Protein AF-A0A374JQB9-F1 (afdb_monomer)

Secondary structure (DSSP, 8-state):
--HHHHHHHHHTTPPPPTT----SSGGGGSTTGGGTTT---TT-------EEEEETTTTEEEEE-------TT-HHHHHHHHHGGG----EEEEEE--TT-SSPEEEEEETTEEEEEE-

Sequence (119 aa):
MDVVGILHALIDDVELPSLVVLPKHEFFRCDRWKMVCCCGSYYFDGLTHSIMSFDMISKTWKVNIRANLKNYDSEIEKFLDWLAPYINTCGFIGYTRYEEFDDPTLVYIEDHKVVFKQI

Solvent-accessible surface area (backbone atoms only — not comparable to full-atom values): 7333 Å² total; per-residue (Å²): 114,56,74,68,60,51,49,48,32,26,42,70,69,45,86,75,62,92,84,62,65,74,74,98,50,73,30,78,70,34,96,59,48,68,36,64,29,56,23,64,49,93,88,44,98,66,75,55,55,40,53,74,49,78,36,82,85,82,72,42,76,46,79,46,75,31,46,39,67,89,64,82,75,47,42,65,59,34,43,45,56,71,45,25,84,75,53,84,68,74,39,82,77,52,68,49,67,57,90,91,46,94,67,49,36,37,33,28,27,55,96,64,34,73,44,81,41,78,122

Radius of gyration: 14.4 Å; Cα contacts (8 Å, |Δi|>4): 172; chains: 1; bounding box: 37×26×42 Å

Nearest PDB structures (foldseek):
  3oa4-assembly1_A-2  TM=5.107E-01  e=6.983E+00  Halalkalibacterium halodurans C-125
  3vwo-assembly1_A  TM=2.425E-01  e=3.763E+00  Sphingomonas sp. A1
  5ltv-assembly4_D  TM=2.335E-01  e=6.983E+00  Pseudomonas aeruginosa

Foldseek 3Di:
DDPVVLVCCLQVVNDDPPPDDDDPFVLVVDPCSSPQQPAADPLDPDDWDWDWDQDPPVRDIDIDGDHDDDCPPVNVQRVCQVCLQVDPDAFWDAWADDSVDPFTWTWGQDPSHIDTHTD

Structure (mmCIF, N/CA/C/O backbone):
data_AF-A0A374JQB9-F1
#
_entry.id   AF-A0A374JQB9-F1
#
loop_
_atom_site.group_PDB
_atom_site.id
_atom_site.type_symbol
_atom_site.label_atom_id
_atom_site.label_alt_id
_atom_site.label_comp_id
_atom_site.label_asym_id
_atom_site.label_entity_id
_atom_site.label_seq_id
_atom_site.pdbx_PDB_ins_code
_atom_site.Cartn_x
_atom_site.Cartn_y
_atom_site.Cartn_z
_atom_site.occupancy
_atom_site.B_iso_or_equiv
_atom_site.auth_seq_id
_atom_site.auth_comp_id
_atom_site.auth_asym_id
_atom_site.auth_atom_id
_atom_site.pdbx_PDB_model_num
ATOM 1 N N . MET A 1 1 ? -2.764 3.580 18.415 1.00 79.69 1 MET A N 1
ATOM 2 C CA . MET A 1 1 ? -2.970 4.462 17.247 1.00 79.69 1 MET A CA 1
ATOM 3 C C . MET A 1 1 ? -3.791 3.684 16.237 1.00 79.69 1 MET A C 1
ATOM 5 O O . MET A 1 1 ? -3.630 2.469 16.193 1.00 79.69 1 MET A O 1
ATOM 9 N N . ASP A 1 2 ? -4.707 4.328 15.522 1.00 90.81 2 ASP A N 1
ATOM 10 C CA . ASP A 1 2 ? -5.491 3.661 14.478 1.00 90.81 2 ASP A CA 1
ATOM 11 C C . ASP A 1 2 ? -4.730 3.635 13.138 1.00 90.81 2 ASP A C 1
ATOM 13 O O . ASP A 1 2 ? -3.629 4.178 13.019 1.00 90.81 2 ASP A O 1
ATOM 17 N N . VAL A 1 3 ? -5.307 2.968 12.135 1.00 94.50 3 VAL A N 1
ATOM 18 C CA . VAL A 1 3 ? -4.720 2.846 10.789 1.00 94.50 3 VAL A CA 1
ATOM 19 C C . VAL A 1 3 ? -4.475 4.211 10.136 1.00 94.50 3 VAL A C 1
ATOM 21 O O . VAL A 1 3 ? -3.431 4.421 9.527 1.00 94.50 3 VAL A O 1
ATOM 24 N N . VAL A 1 4 ? -5.399 5.159 10.318 1.00 95.19 4 VAL A N 1
ATOM 25 C CA . VAL A 1 4 ? -5.342 6.513 9.747 1.00 95.19 4 VAL A CA 1
ATOM 26 C C . VAL A 1 4 ? -4.168 7.297 10.319 1.00 95.19 4 VAL A C 1
ATOM 28 O O . VAL A 1 4 ? -3.389 7.874 9.565 1.00 95.19 4 VAL A O 1
ATOM 31 N N . GLY A 1 5 ? -4.001 7.284 11.641 1.00 94.12 5 GLY A N 1
ATOM 32 C CA . GLY A 1 5 ? -2.894 7.963 12.299 1.00 94.12 5 GLY A CA 1
ATOM 33 C C . GLY A 1 5 ? -1.532 7.388 11.907 1.00 94.12 5 GLY A C 1
ATOM 34 O O . GLY A 1 5 ? -0.585 8.146 11.709 1.00 94.12 5 GLY A O 1
ATOM 35 N N . ILE A 1 6 ? -1.431 6.063 11.755 1.00 95.06 6 ILE A N 1
ATOM 36 C CA . ILE A 1 6 ? -0.193 5.416 11.297 1.00 95.06 6 ILE A CA 1
ATOM 37 C C . ILE A 1 6 ? 0.117 5.820 9.850 1.00 95.06 6 ILE A C 1
ATOM 39 O O . ILE A 1 6 ? 1.256 6.170 9.559 1.00 95.06 6 ILE A O 1
ATOM 43 N N . LEU A 1 7 ? -0.877 5.820 8.955 1.00 96.00 7 LEU A N 1
ATOM 44 C CA . LEU A 1 7 ? -0.685 6.244 7.565 1.00 96.00 7 LEU A CA 1
ATOM 45 C C . LEU A 1 7 ? -0.241 7.703 7.459 1.00 96.00 7 LEU A C 1
ATOM 47 O O . LEU A 1 7 ? 0.677 7.979 6.696 1.00 96.00 7 LEU A O 1
ATOM 51 N N . HIS A 1 8 ? -0.823 8.611 8.249 1.00 94.69 8 HIS A N 1
ATOM 52 C CA . HIS A 1 8 ? -0.348 9.994 8.328 1.00 94.69 8 HIS A CA 1
ATOM 53 C C . HIS A 1 8 ? 1.122 10.065 8.733 1.00 94.69 8 HIS A C 1
ATOM 55 O O . HIS A 1 8 ? 1.912 10.683 8.034 1.00 94.69 8 HIS A O 1
ATOM 61 N N . ALA A 1 9 ? 1.518 9.367 9.799 1.00 94.06 9 ALA A N 1
ATOM 62 C CA . ALA A 1 9 ? 2.912 9.369 10.234 1.00 94.06 9 ALA A CA 1
ATOM 63 C C . ALA A 1 9 ? 3.875 8.826 9.164 1.00 94.06 9 ALA A C 1
ATOM 65 O O . ALA A 1 9 ? 4.966 9.362 9.002 1.00 94.06 9 ALA A O 1
ATOM 66 N N . LEU A 1 10 ? 3.466 7.793 8.417 1.00 95.31 10 LEU A N 1
ATOM 67 C CA . LEU A 1 10 ? 4.255 7.229 7.318 1.00 95.31 10 LEU A CA 1
ATOM 68 C C . LEU A 1 10 ? 4.350 8.165 6.105 1.00 95.31 10 LEU A C 1
ATOM 70 O O . LEU A 1 10 ? 5.392 8.224 5.460 1.00 95.31 10 LEU A O 1
ATOM 74 N N . ILE A 1 11 ? 3.257 8.847 5.751 1.00 96.06 11 ILE A N 1
ATOM 75 C CA . ILE A 1 11 ? 3.190 9.740 4.585 1.00 96.06 11 ILE A CA 1
ATOM 76 C C . ILE A 1 11 ? 3.913 11.059 4.865 1.00 96.06 11 ILE A C 1
ATOM 78 O O . ILE A 1 11 ? 4.681 11.520 4.025 1.00 96.06 11 ILE A O 1
ATOM 82 N N . ASP A 1 12 ? 3.689 11.631 6.046 1.00 92.44 12 ASP A N 1
ATOM 83 C CA . ASP A 1 12 ? 4.231 12.927 6.457 1.00 92.44 12 ASP A CA 1
ATOM 84 C C . ASP A 1 12 ? 5.666 12.812 7.021 1.00 92.44 12 ASP A C 1
ATOM 86 O O . ASP A 1 12 ? 6.261 13.825 7.385 1.00 92.44 12 ASP A O 1
ATOM 90 N N . ASP A 1 13 ? 6.214 11.589 7.095 1.00 88.94 13 ASP A N 1
ATOM 91 C CA . ASP A 1 13 ? 7.528 11.252 7.671 1.00 88.94 13 ASP A CA 1
ATOM 92 C C . ASP A 1 13 ? 7.721 11.823 9.089 1.00 88.94 13 ASP A C 1
ATOM 94 O O . ASP A 1 13 ? 8.745 12.407 9.447 1.00 88.94 13 ASP A O 1
ATOM 98 N N . VAL A 1 14 ? 6.681 11.686 9.914 1.00 87.19 14 VAL A N 1
ATOM 99 C CA . VAL A 1 14 ? 6.657 12.225 11.277 1.00 87.19 14 VAL A CA 1
ATOM 100 C C . VAL A 1 14 ? 7.044 11.139 12.272 1.00 87.19 14 VAL A C 1
ATOM 102 O O . VAL A 1 14 ? 6.536 10.014 12.237 1.00 87.19 14 VAL A O 1
ATOM 105 N N . GLU A 1 15 ? 7.907 11.487 13.227 1.00 85.44 15 GLU A N 1
ATOM 106 C CA . GLU A 1 15 ? 8.239 10.584 14.322 1.00 85.44 15 GLU A CA 1
ATOM 107 C C . GLU A 1 15 ? 6.999 10.222 15.148 1.00 85.44 15 GLU A C 1
ATOM 109 O O . GLU A 1 15 ? 6.309 11.074 15.714 1.00 85.44 15 GLU A O 1
ATOM 114 N N . LEU A 1 16 ? 6.744 8.918 15.270 1.00 83.06 16 LEU A N 1
ATOM 115 C CA . LEU A 1 16 ? 5.754 8.418 16.211 1.00 83.06 16 LEU A CA 1
ATOM 116 C C . LEU A 1 16 ? 6.264 8.588 17.650 1.00 83.06 16 LEU A C 1
ATOM 118 O O . LEU A 1 16 ? 7.405 8.208 17.934 1.00 83.06 16 LEU A O 1
ATOM 122 N N . PRO A 1 17 ? 5.424 9.071 18.585 1.00 80.06 17 PRO A N 1
ATOM 123 C CA . PRO A 1 17 ? 5.782 9.116 19.996 1.00 80.06 17 PRO A CA 1
ATOM 124 C C . PRO A 1 17 ? 6.221 7.740 20.508 1.00 80.06 17 PRO A C 1
ATOM 126 O O . PRO A 1 17 ? 5.609 6.722 20.185 1.00 80.06 17 PRO A O 1
ATOM 129 N N . SER A 1 18 ? 7.227 7.705 21.381 1.00 77.44 18 SER A N 1
ATOM 130 C CA . SER A 1 18 ? 7.794 6.463 21.936 1.00 77.44 18 SER A CA 1
ATOM 131 C C . SER A 1 18 ? 6.792 5.590 22.707 1.00 77.44 18 SER A C 1
ATOM 133 O O . SER A 1 18 ? 7.018 4.396 22.883 1.00 77.44 18 SER A O 1
ATOM 135 N N . LEU A 1 19 ? 5.673 6.170 23.150 1.00 80.06 19 LEU A N 1
ATOM 136 C CA . LEU A 1 19 ? 4.583 5.479 23.847 1.00 80.06 19 LEU A CA 1
ATOM 137 C C . LEU A 1 19 ? 3.548 4.851 22.894 1.00 80.06 19 LEU A C 1
ATOM 139 O O .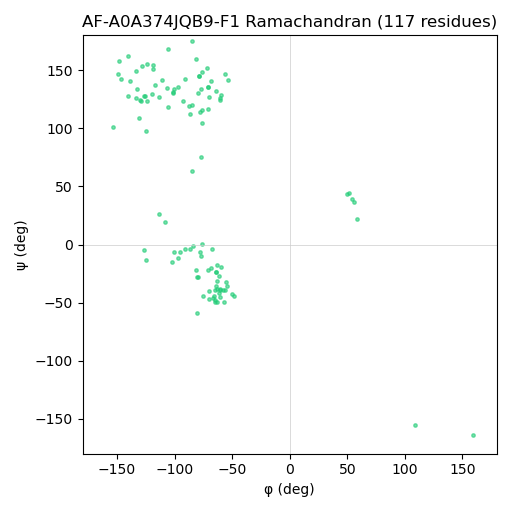 LEU A 1 19 ? 2.605 4.205 23.356 1.00 80.06 19 LEU A O 1
ATOM 143 N N . VAL A 1 20 ? 3.680 5.041 21.576 1.00 84.00 20 VAL A N 1
ATOM 144 C CA . VAL A 1 20 ? 2.766 4.439 20.601 1.00 84.00 20 VAL A CA 1
ATOM 145 C C . VAL A 1 20 ? 3.010 2.937 20.523 1.00 84.00 20 VAL A C 1
ATOM 147 O O . VAL A 1 20 ? 4.054 2.467 20.080 1.00 84.00 20 VAL A O 1
ATOM 150 N N . VAL A 1 21 ? 1.991 2.171 20.902 1.00 88.75 21 VAL A N 1
ATOM 151 C CA . VAL A 1 21 ? 1.956 0.728 20.661 1.00 88.75 21 VAL A CA 1
ATOM 152 C C . VAL A 1 21 ? 1.588 0.490 19.197 1.00 88.75 21 VAL A C 1
ATOM 154 O O . VAL A 1 21 ? 0.472 0.813 18.774 1.00 88.75 21 VAL A O 1
ATOM 157 N N . LEU A 1 22 ? 2.531 -0.060 18.430 1.00 91.81 22 LEU A N 1
ATOM 158 C CA . LEU A 1 22 ? 2.311 -0.468 17.043 1.00 91.81 22 LEU A CA 1
ATOM 159 C C . LEU A 1 22 ? 1.431 -1.729 16.967 1.00 91.81 22 LEU A C 1
ATOM 161 O O . LEU A 1 22 ? 1.450 -2.553 17.891 1.00 91.81 22 LEU A O 1
ATOM 165 N N . PRO A 1 23 ? 0.667 -1.917 15.875 1.00 94.06 23 PRO A N 1
ATOM 166 C CA . PRO A 1 23 ? -0.071 -3.151 15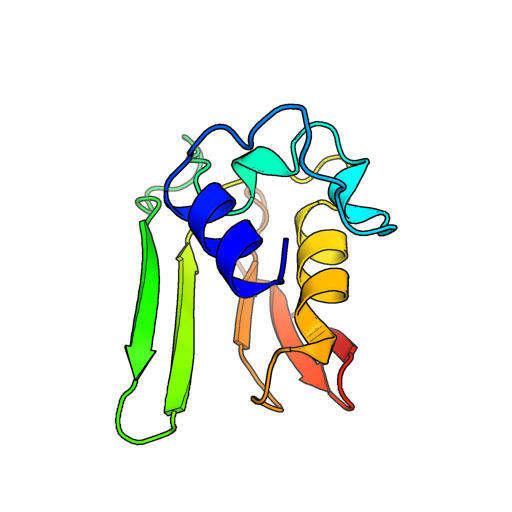.646 1.00 94.06 23 PRO A CA 1
ATOM 167 C C . PRO A 1 23 ? 0.853 -4.375 15.653 1.00 94.06 23 PRO A C 1
ATOM 169 O O . PRO A 1 23 ? 1.999 -4.324 15.205 1.00 94.06 23 PRO A O 1
ATOM 172 N N . LYS A 1 24 ? 0.335 -5.512 16.124 1.00 95.06 24 LYS A N 1
ATOM 173 C CA . LYS A 1 24 ? 1.045 -6.796 16.078 1.00 95.06 24 LYS A CA 1
ATOM 174 C C . LYS A 1 24 ? 0.979 -7.380 14.662 1.00 95.06 24 LYS A C 1
ATOM 176 O O . LYS A 1 24 ? 0.212 -8.303 14.419 1.00 95.06 24 LYS A O 1
ATOM 181 N N . HIS A 1 25 ? 1.763 -6.816 13.748 1.00 96.31 25 HIS A N 1
ATOM 182 C CA . HIS A 1 25 ? 1.863 -7.244 12.352 1.00 96.31 25 HIS A CA 1
ATOM 183 C C . HIS A 1 25 ? 3.329 -7.351 11.922 1.00 96.31 25 HIS A C 1
ATOM 185 O O . HIS A 1 25 ? 4.167 -6.598 12.420 1.00 96.31 25 HIS A O 1
ATOM 191 N N . GLU A 1 26 ? 3.647 -8.256 10.993 1.00 97.06 26 GLU A N 1
ATOM 192 C CA . GLU A 1 26 ? 5.028 -8.466 10.529 1.00 97.06 26 GLU A CA 1
ATOM 193 C C . GLU A 1 26 ? 5.621 -7.234 9.848 1.00 97.06 26 GLU A C 1
ATOM 195 O O . GLU A 1 26 ? 6.807 -6.968 10.008 1.00 97.06 26 GLU A O 1
ATOM 200 N N . PHE A 1 27 ? 4.782 -6.435 9.187 1.00 97.56 27 PHE A N 1
ATOM 201 C CA . PHE A 1 27 ? 5.169 -5.151 8.597 1.00 97.56 27 PHE A CA 1
ATOM 202 C C . PHE A 1 27 ? 5.955 -4.256 9.566 1.00 97.56 27 PHE A C 1
ATOM 204 O O . PHE A 1 27 ? 6.992 -3.712 9.207 1.00 97.56 27 PHE A O 1
ATOM 211 N N . PHE A 1 28 ? 5.519 -4.153 10.825 1.00 95.81 28 PHE A N 1
ATOM 212 C CA . PHE A 1 28 ? 6.166 -3.285 11.817 1.00 95.81 28 PHE A CA 1
ATOM 213 C C . PHE A 1 28 ? 7.475 -3.855 12.381 1.00 95.81 28 PHE A C 1
ATOM 215 O O . PHE A 1 28 ? 8.093 -3.231 13.242 1.00 95.81 28 PHE A O 1
ATOM 222 N N . ARG A 1 29 ? 7.891 -5.045 11.931 1.00 95.62 29 ARG A N 1
ATOM 223 C CA . ARG A 1 29 ? 9.185 -5.654 12.266 1.00 95.62 29 ARG A CA 1
ATOM 224 C C . ARG A 1 29 ? 10.243 -5.422 11.190 1.00 95.62 29 ARG A C 1
ATOM 226 O O . ARG A 1 29 ? 11.407 -5.687 11.459 1.00 95.62 29 ARG A O 1
ATOM 233 N N . CYS A 1 30 ? 9.854 -4.943 10.011 1.00 96.25 30 CYS A N 1
ATOM 234 C CA . CYS A 1 30 ? 10.778 -4.690 8.915 1.00 96.25 30 CYS A CA 1
ATOM 235 C C . CYS A 1 30 ? 11.666 -3.482 9.206 1.00 96.25 30 CYS A C 1
ATOM 237 O O . CYS A 1 30 ? 11.154 -2.431 9.573 1.00 96.25 30 CYS A O 1
ATOM 239 N N . ASP A 1 31 ? 12.967 -3.558 8.939 1.00 94.12 31 ASP A N 1
ATOM 240 C CA . ASP A 1 31 ? 13.897 -2.457 9.240 1.00 94.12 31 ASP A CA 1
ATOM 241 C C . ASP A 1 31 ? 13.488 -1.114 8.607 1.00 94.12 31 ASP A C 1
ATOM 243 O O . ASP A 1 31 ? 13.715 -0.050 9.186 1.00 94.12 31 ASP A O 1
ATOM 247 N N . ARG A 1 32 ? 12.848 -1.150 7.429 1.00 94.19 32 ARG A N 1
ATOM 248 C CA . ARG A 1 32 ? 12.468 0.045 6.658 1.00 94.19 32 ARG A CA 1
ATOM 249 C C . ARG A 1 32 ? 10.975 0.352 6.647 1.00 94.19 32 ARG A C 1
ATOM 251 O O . ARG A 1 32 ? 10.528 1.118 5.796 1.00 94.19 32 ARG A O 1
ATOM 258 N N . TRP A 1 33 ? 10.195 -0.183 7.589 1.00 95.19 33 TRP A N 1
ATOM 259 C CA . TRP A 1 33 ? 8.737 0.018 7.612 1.00 95.19 33 TRP A CA 1
ATOM 260 C C . TRP A 1 33 ? 8.335 1.505 7.591 1.00 95.19 33 TRP A C 1
ATOM 262 O O . TRP A 1 33 ? 7.371 1.878 6.926 1.00 95.19 33 TRP A O 1
ATOM 272 N N . LYS A 1 34 ? 9.118 2.376 8.245 1.00 94.00 34 LYS A N 1
ATOM 273 C CA . LYS A 1 34 ? 8.888 3.833 8.284 1.00 94.00 34 LYS A CA 1
ATOM 274 C C . LYS A 1 34 ? 9.004 4.518 6.922 1.00 94.00 34 LYS A C 1
ATOM 276 O O . LYS A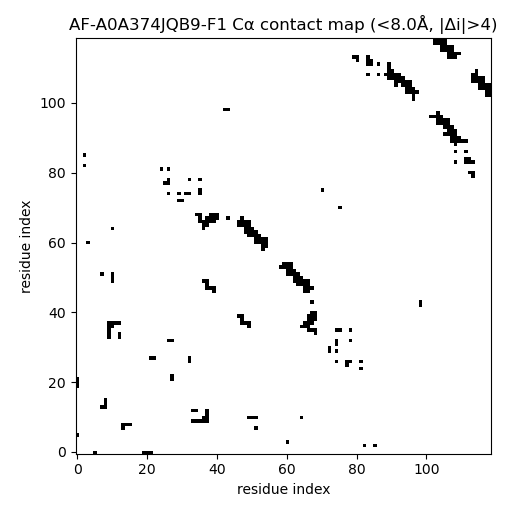 1 34 ? 8.437 5.581 6.731 1.00 94.00 34 LYS A O 1
ATOM 281 N N . MET A 1 35 ? 9.728 3.914 5.983 1.00 94.06 35 MET A N 1
ATOM 282 C CA . MET A 1 35 ? 10.077 4.533 4.704 1.00 94.06 35 MET A CA 1
ATOM 283 C C . MET A 1 35 ? 9.110 4.158 3.571 1.00 94.06 35 MET A C 1
ATOM 285 O O . MET A 1 35 ? 9.228 4.690 2.468 1.00 94.06 35 MET A O 1
ATOM 289 N N . VAL A 1 36 ? 8.161 3.242 3.805 1.00 96.19 36 VAL A N 1
ATOM 290 C CA . VAL A 1 36 ? 7.348 2.634 2.734 1.00 96.19 36 VAL A CA 1
ATOM 291 C C . VAL A 1 36 ? 6.500 3.644 1.952 1.00 96.19 36 VAL A C 1
ATOM 293 O O . VAL A 1 36 ? 6.241 3.431 0.771 1.00 96.19 36 VAL A O 1
ATOM 296 N N . CYS A 1 37 ? 6.125 4.769 2.571 1.00 96.56 37 CYS A N 1
ATOM 297 C CA . CYS A 1 37 ? 5.307 5.808 1.941 1.00 96.56 37 CYS A CA 1
ATOM 298 C C . CYS A 1 37 ? 6.098 7.042 1.476 1.00 96.56 37 CYS A C 1
ATOM 300 O O . CYS A 1 37 ? 5.557 7.830 0.704 1.00 96.56 37 CYS A O 1
ATOM 302 N N . CYS A 1 38 ? 7.344 7.235 1.914 1.00 94.50 38 CYS A N 1
ATOM 303 C CA . CYS A 1 38 ? 8.091 8.486 1.713 1.00 94.50 38 CYS A CA 1
ATOM 304 C C . CYS A 1 38 ? 9.476 8.295 1.065 1.00 94.50 38 CYS A C 1
ATOM 306 O O . CYS A 1 38 ? 10.152 9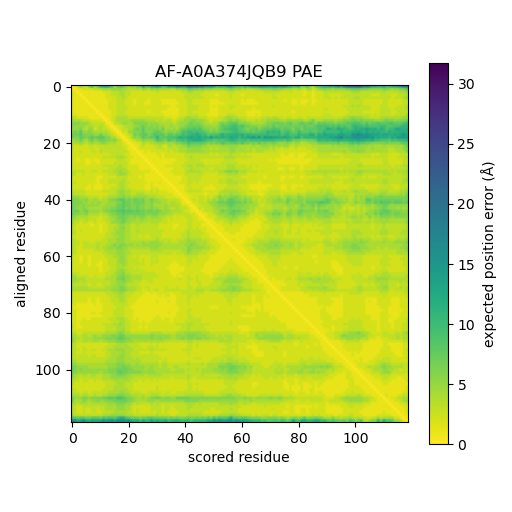.273 0.747 1.00 94.50 38 CYS A O 1
ATOM 308 N N . CYS A 1 39 ? 9.916 7.054 0.827 1.00 93.75 39 CYS A N 1
ATOM 309 C CA . CYS A 1 39 ? 11.232 6.799 0.242 1.00 93.75 39 CYS A CA 1
ATOM 310 C C . CYS A 1 39 ? 11.313 7.248 -1.224 1.00 93.75 39 CYS A C 1
ATOM 312 O O . CYS A 1 39 ? 10.382 7.048 -2.010 1.00 93.75 39 CYS A O 1
ATOM 314 N N . GLY A 1 40 ? 12.455 7.818 -1.606 1.00 91.38 40 GLY A N 1
ATOM 315 C CA . GLY A 1 40 ? 12.850 8.072 -2.992 1.00 91.38 40 GLY A CA 1
ATOM 316 C C . GLY A 1 40 ? 13.935 7.105 -3.464 1.00 91.38 40 GLY A C 1
ATOM 317 O O . GLY A 1 40 ? 14.543 6.393 -2.668 1.00 91.38 40 GLY A O 1
ATOM 318 N N . SER A 1 41 ? 14.194 7.083 -4.771 1.00 88.00 41 SER A N 1
ATOM 319 C CA . SER A 1 41 ? 15.221 6.230 -5.374 1.00 88.00 41 SER A CA 1
ATOM 320 C C . SER A 1 41 ? 15.846 6.926 -6.572 1.00 88.00 41 SER A C 1
ATOM 322 O O . SER A 1 41 ? 15.144 7.565 -7.347 1.00 88.00 41 SER A O 1
ATOM 324 N N . TYR A 1 42 ? 17.156 6.751 -6.739 1.00 84.94 42 TYR A N 1
ATOM 325 C CA . TYR A 1 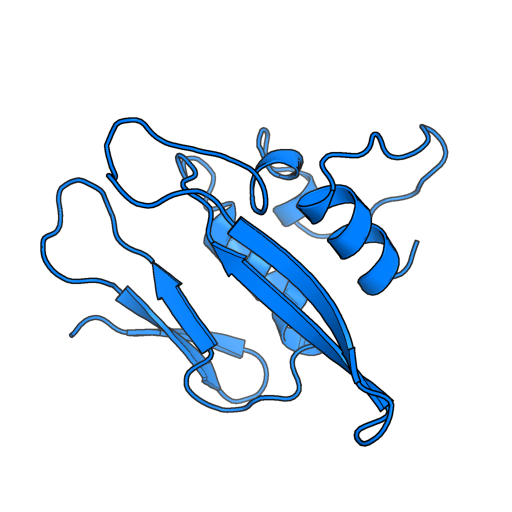42 ? 17.892 7.228 -7.911 1.00 84.94 42 TYR A CA 1
ATOM 326 C C . TYR A 1 42 ? 17.570 6.425 -9.185 1.00 84.94 42 TYR A C 1
ATOM 328 O O . TYR A 1 42 ? 17.756 6.916 -10.289 1.00 84.94 42 TYR A O 1
ATOM 336 N N . TYR A 1 43 ? 17.072 5.193 -9.039 1.00 86.25 43 TYR A N 1
ATOM 337 C CA . TYR A 1 43 ? 16.799 4.277 -10.154 1.00 86.25 43 TYR A CA 1
ATOM 338 C C . TYR A 1 43 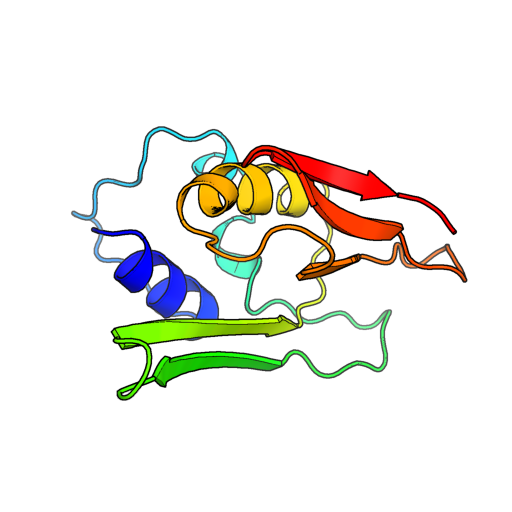? 15.500 4.590 -10.909 1.00 86.25 43 TYR A C 1
ATOM 340 O O . TYR A 1 43 ? 15.199 3.958 -11.919 1.00 86.25 43 TYR A O 1
ATOM 348 N N . PHE A 1 44 ? 14.707 5.540 -10.413 1.00 87.94 44 PHE A N 1
ATOM 349 C CA . PHE A 1 44 ? 13.427 5.897 -10.998 1.00 87.94 44 PHE A CA 1
ATOM 350 C C . PHE A 1 44 ? 13.308 7.414 -11.099 1.00 87.94 44 PHE A C 1
ATOM 352 O O . PHE A 1 44 ? 13.358 8.108 -10.089 1.00 87.94 44 PHE A O 1
ATOM 359 N N . ASP A 1 45 ? 13.011 7.918 -12.296 1.00 87.94 45 ASP A N 1
ATOM 360 C CA . ASP A 1 45 ? 12.738 9.349 -12.534 1.00 87.94 45 ASP A CA 1
ATOM 361 C C . ASP A 1 45 ? 11.435 9.832 -11.870 1.00 87.94 45 ASP A C 1
ATOM 363 O O . ASP A 1 45 ? 11.051 11.002 -11.930 1.00 87.94 45 ASP A O 1
ATOM 367 N N . GLY A 1 46 ? 10.701 8.909 -11.252 1.00 86.12 46 GLY A N 1
ATOM 368 C CA . GLY A 1 46 ? 9.450 9.184 -10.588 1.00 86.12 46 GLY A CA 1
ATOM 369 C C . GLY A 1 46 ? 9.624 9.862 -9.240 1.00 86.12 46 GLY A C 1
ATOM 370 O O . GLY A 1 46 ? 10.086 9.232 -8.292 1.00 86.12 46 GLY A O 1
ATOM 371 N N . LEU A 1 47 ? 9.134 11.098 -9.132 1.00 89.81 47 LEU A N 1
ATOM 372 C CA . LEU A 1 47 ? 9.067 11.813 -7.862 1.00 89.81 47 LEU A CA 1
ATOM 373 C C . LEU A 1 47 ? 8.209 11.049 -6.847 1.00 89.81 47 LEU A C 1
ATOM 375 O O . LEU A 1 47 ? 7.061 10.713 -7.138 1.00 89.81 47 LEU A O 1
ATOM 379 N N . THR A 1 48 ? 8.744 10.834 -5.649 1.00 93.50 48 THR A N 1
ATOM 380 C CA . THR A 1 48 ? 7.963 10.368 -4.501 1.00 93.50 48 THR A CA 1
ATOM 381 C C . THR A 1 48 ? 6.865 11.376 -4.183 1.00 93.50 48 THR A C 1
ATOM 383 O O . THR A 1 48 ? 7.128 12.566 -4.011 1.00 93.50 48 THR A O 1
ATOM 386 N N . HIS A 1 49 ? 5.625 10.906 -4.118 1.00 94.88 49 HIS A N 1
ATOM 387 C CA . HIS A 1 49 ? 4.476 11.746 -3.823 1.00 94.88 49 HIS A CA 1
ATOM 388 C C . HIS A 1 49 ? 3.370 10.904 -3.197 1.00 94.88 49 HIS A C 1
ATOM 390 O O . HIS A 1 49 ? 2.649 10.194 -3.895 1.00 94.88 49 HIS A O 1
ATOM 396 N N . SER A 1 50 ? 3.245 10.992 -1.879 1.00 97.19 50 SER A N 1
ATOM 397 C CA . SER A 1 50 ? 2.184 10.329 -1.132 1.00 97.19 50 SER A CA 1
ATOM 398 C C . SER A 1 50 ? 1.316 11.382 -0.464 1.00 97.19 50 SER A C 1
ATOM 400 O O . SER A 1 50 ? 1.819 12.379 0.046 1.00 97.19 50 SER A O 1
ATOM 402 N N . ILE A 1 51 ? 0.004 11.189 -0.511 1.00 96.94 51 ILE A N 1
ATOM 403 C CA . ILE A 1 51 ? -0.971 12.141 0.009 1.00 96.94 51 ILE A CA 1
ATOM 404 C C . ILE A 1 51 ? -2.202 11.403 0.514 1.00 96.94 51 ILE A C 1
ATOM 406 O O . ILE A 1 51 ? -2.623 10.382 -0.038 1.00 96.94 51 ILE A O 1
ATOM 410 N N . MET A 1 52 ? -2.805 11.957 1.557 1.00 96.50 52 MET A N 1
ATOM 411 C CA . MET A 1 52 ? -4.039 11.457 2.129 1.00 96.50 52 MET A CA 1
ATOM 412 C C . MET A 1 52 ? -5.018 12.607 2.349 1.00 96.50 52 MET A C 1
ATOM 414 O O . MET A 1 52 ? -4.652 13.669 2.848 1.00 96.50 52 MET A O 1
ATOM 418 N N . SER A 1 53 ? -6.271 12.410 1.948 1.00 97.31 53 SER A N 1
ATOM 419 C CA . SER A 1 53 ? -7.326 13.414 2.080 1.00 97.31 53 SER A CA 1
ATOM 420 C C . SER A 1 53 ? -8.632 12.774 2.526 1.00 97.31 53 SER A C 1
ATOM 422 O O . SER A 1 53 ? -8.981 11.664 2.118 1.00 97.31 53 SER A O 1
ATOM 424 N N . P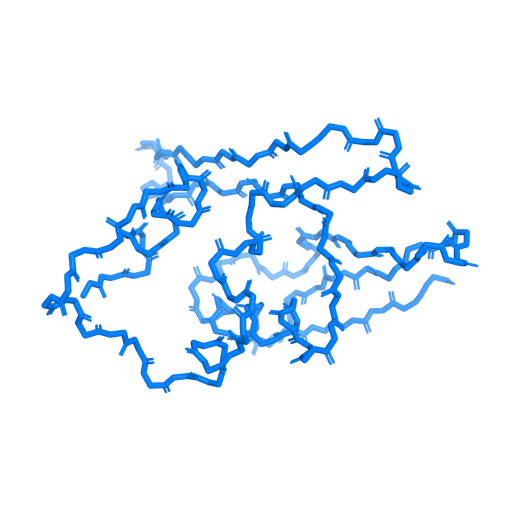HE A 1 54 ? -9.360 13.459 3.406 1.00 97.62 54 PHE A N 1
ATOM 425 C CA . PHE A 1 54 ? -10.660 12.979 3.851 1.00 97.62 54 PHE A CA 1
ATOM 426 C C . PHE A 1 54 ? -11.738 13.417 2.862 1.00 97.62 54 PHE A C 1
ATOM 428 O O . PHE A 1 54 ? -11.956 14.613 2.657 1.00 97.62 54 PHE A O 1
ATOM 435 N N . ASP A 1 55 ? -12.434 12.453 2.263 1.00 96.69 55 ASP A N 1
ATOM 436 C CA . ASP A 1 55 ? -13.558 12.735 1.383 1.00 96.69 55 ASP A CA 1
ATOM 437 C C . ASP A 1 55 ? -14.854 12.859 2.190 1.00 96.69 55 ASP A C 1
ATOM 439 O O . ASP A 1 55 ? -15.390 11.892 2.740 1.00 96.69 55 ASP A O 1
ATOM 443 N N . MET A 1 56 ? -15.392 14.076 2.223 1.00 96.88 56 MET A N 1
ATOM 444 C CA . MET A 1 56 ? -16.594 14.405 2.985 1.00 96.88 56 MET A CA 1
ATOM 445 C C . MET A 1 56 ? -17.866 13.759 2.433 1.00 96.88 56 MET A C 1
ATOM 447 O O . MET A 1 56 ? -18.840 13.670 3.187 1.00 96.88 56 MET A O 1
ATOM 451 N N . ILE A 1 57 ? -17.874 13.334 1.165 1.00 96.69 57 ILE A N 1
ATOM 452 C CA . ILE A 1 57 ? -19.035 12.710 0.519 1.00 96.69 57 ILE A CA 1
ATOM 453 C C . ILE A 1 57 ? -19.123 11.239 0.921 1.00 96.69 57 ILE A C 1
ATOM 455 O O . ILE A 1 57 ? -20.105 10.829 1.534 1.00 96.69 57 ILE A O 1
ATOM 459 N N . SER A 1 58 ? -18.083 10.453 0.636 1.00 95.19 58 SER A N 1
ATOM 460 C CA . SER A 1 58 ? -18.046 9.028 0.986 1.00 95.19 58 SER A CA 1
ATOM 461 C C . SER A 1 58 ? -17.745 8.768 2.462 1.00 95.19 58 SER A C 1
ATOM 463 O O . SER A 1 58 ? -17.876 7.631 2.902 1.00 95.19 58 SER A O 1
ATOM 465 N N . LYS A 1 59 ? -17.351 9.796 3.230 1.00 96.50 59 LYS A N 1
ATOM 466 C CA . LYS A 1 59 ? -16.895 9.674 4.626 1.00 96.50 59 LYS A CA 1
ATOM 467 C C . LYS A 1 59 ? -15.733 8.689 4.776 1.00 96.50 59 LYS A C 1
ATOM 469 O O . LYS A 1 59 ? -15.640 7.974 5.770 1.00 96.50 59 LYS A O 1
ATOM 474 N N . THR A 1 60 ? -14.839 8.659 3.788 1.00 95.88 60 THR A N 1
ATOM 475 C CA . THR A 1 60 ? -13.658 7.789 3.788 1.00 95.88 60 THR A CA 1
ATOM 476 C C . THR A 1 60 ? -12.395 8.584 3.518 1.00 95.88 60 THR A C 1
ATOM 478 O O . THR A 1 60 ? -12.416 9.621 2.855 1.00 95.88 60 THR A O 1
A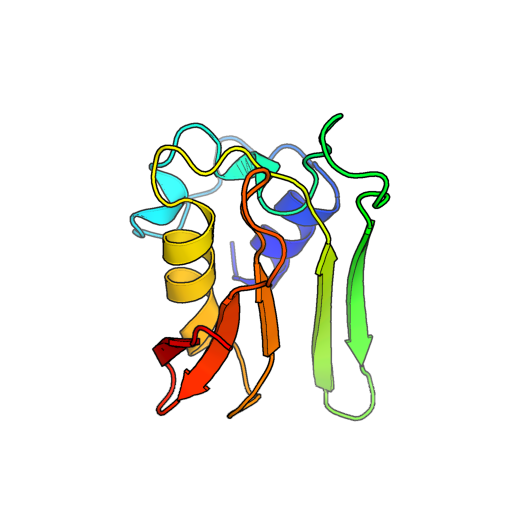TOM 481 N N . TRP A 1 61 ? -11.278 8.068 4.010 1.00 97.25 61 TRP A N 1
ATOM 482 C CA . TRP A 1 61 ? -9.970 8.567 3.629 1.00 97.25 61 TRP A CA 1
ATOM 483 C C . TRP A 1 61 ? -9.588 8.053 2.245 1.00 97.25 61 TRP A C 1
ATOM 485 O O . TRP A 1 61 ? -9.750 6.872 1.937 1.00 97.25 61 TRP A O 1
ATOM 495 N N . LYS A 1 62 ? -9.084 8.953 1.406 1.00 96.31 62 LYS A N 1
ATOM 496 C CA . LYS A 1 62 ? -8.458 8.638 0.126 1.00 96.31 62 LYS A CA 1
ATOM 497 C C . LYS A 1 62 ? -6.958 8.708 0.318 1.00 96.31 62 LYS A C 1
ATOM 499 O O . LYS A 1 62 ? -6.459 9.678 0.878 1.00 96.31 62 LYS A O 1
ATOM 504 N N . VAL A 1 63 ? -6.267 7.671 -0.133 1.00 96.31 63 VAL A N 1
ATOM 505 C CA . VAL A 1 63 ? -4.826 7.519 0.042 1.00 96.31 63 VAL A CA 1
ATOM 506 C C . VAL A 1 63 ? -4.213 7.279 -1.326 1.00 96.31 63 VAL A C 1
ATOM 508 O O . VAL A 1 63 ? -4.657 6.402 -2.065 1.00 96.31 63 VAL A O 1
ATOM 511 N N . ASN A 1 64 ? -3.202 8.069 -1.662 1.00 96.75 64 ASN A N 1
ATOM 512 C CA . ASN A 1 64 ? -2.318 7.826 -2.787 1.00 96.75 64 ASN A CA 1
ATOM 513 C C . ASN A 1 64 ? -0.902 7.684 -2.238 1.00 96.75 64 ASN A C 1
ATOM 515 O O . ASN A 1 64 ? -0.458 8.523 -1.458 1.00 96.75 64 ASN A O 1
ATOM 519 N N . ILE A 1 65 ? -0.219 6.610 -2.626 1.00 97.25 65 ILE A N 1
ATOM 520 C CA . ILE A 1 65 ? 1.168 6.370 -2.244 1.00 97.25 65 ILE A CA 1
ATOM 521 C C . ILE A 1 65 ? 1.970 6.184 -3.518 1.00 97.25 65 ILE A C 1
ATOM 523 O O . ILE A 1 65 ? 1.683 5.296 -4.323 1.00 97.25 65 ILE A O 1
ATOM 527 N N . ARG A 1 66 ? 3.000 7.009 -3.672 1.00 96.25 66 ARG A N 1
ATOM 528 C CA . ARG A 1 66 ? 4.052 6.810 -4.658 1.00 96.25 66 ARG A CA 1
ATOM 529 C C . ARG A 1 66 ? 5.378 6.969 -3.950 1.00 96.25 66 ARG A C 1
ATOM 531 O O . ARG A 1 66 ? 5.774 8.081 -3.613 1.00 96.25 66 ARG A O 1
ATOM 538 N N . ALA A 1 67 ? 6.070 5.858 -3.785 1.00 95.69 67 ALA A N 1
ATOM 539 C CA . ALA A 1 67 ? 7.382 5.808 -3.176 1.00 95.69 67 ALA A CA 1
ATOM 540 C C . ALA A 1 67 ? 8.260 4.808 -3.919 1.00 95.69 67 ALA A C 1
ATOM 542 O O . ALA A 1 67 ? 7.776 3.950 -4.657 1.00 95.69 67 ALA A O 1
ATOM 543 N N . ASN A 1 68 ? 9.561 4.933 -3.707 1.00 94.31 68 ASN A N 1
ATOM 544 C CA . ASN A 1 68 ? 10.560 4.063 -4.287 1.00 94.31 68 ASN A CA 1
ATOM 545 C C . ASN A 1 68 ? 11.404 3.471 -3.153 1.00 94.31 68 ASN A C 1
ATOM 547 O O . ASN A 1 68 ? 12.319 4.121 -2.652 1.00 94.31 68 ASN A O 1
ATOM 551 N N . LEU A 1 69 ? 11.075 2.251 -2.731 1.00 93.25 69 LEU A N 1
ATOM 552 C CA . LEU A 1 69 ? 11.705 1.562 -1.605 1.00 93.25 69 LEU A CA 1
ATOM 553 C C . LEU A 1 69 ? 12.542 0.372 -2.093 1.00 93.25 69 LEU A C 1
ATOM 555 O O . LEU A 1 69 ? 12.120 -0.376 -2.974 1.00 93.25 69 LEU A O 1
ATOM 559 N N . LYS A 1 70 ? 13.704 0.144 -1.470 1.00 91.69 70 LYS A N 1
ATOM 560 C CA . LYS A 1 70 ? 14.419 -1.137 -1.574 1.00 91.69 70 LYS A CA 1
ATOM 561 C C . LYS A 1 70 ? 13.720 -2.181 -0.696 1.00 91.69 70 LYS A C 1
ATOM 563 O O . LYS A 1 70 ? 13.848 -2.140 0.527 1.00 91.69 70 LYS A O 1
ATOM 568 N N . ASN A 1 71 ? 12.993 -3.084 -1.345 1.00 94.31 71 ASN A N 1
ATOM 569 C CA . ASN A 1 71 ? 12.094 -4.067 -0.737 1.00 94.31 71 ASN A CA 1
ATOM 570 C C . ASN A 1 71 ? 12.827 -5.352 -0.286 1.00 94.31 71 ASN A C 1
ATOM 572 O O . ASN A 1 71 ? 12.624 -6.417 -0.863 1.00 94.31 71 ASN A O 1
ATOM 576 N N . TYR A 1 72 ? 13.760 -5.253 0.668 1.00 93.62 72 TYR A N 1
ATOM 577 C CA . TYR A 1 72 ? 14.617 -6.388 1.066 1.00 93.62 72 TYR A CA 1
ATOM 578 C C . TYR A 1 72 ? 13.941 -7.378 2.015 1.00 93.62 72 TYR A C 1
ATOM 580 O O . TYR A 1 72 ? 14.298 -8.553 2.004 1.00 93.62 72 TYR A O 1
ATOM 588 N N . ASP A 1 73 ? 12.984 -6.925 2.819 1.00 94.94 73 ASP A N 1
ATOM 589 C CA . ASP A 1 73 ? 12.250 -7.755 3.777 1.00 94.94 73 ASP A CA 1
ATOM 590 C C . ASP A 1 73 ? 10.768 -7.879 3.388 1.00 94.94 73 ASP A C 1
ATOM 592 O O . ASP A 1 73 ? 9.898 -8.082 4.235 1.00 94.94 73 ASP A O 1
ATOM 596 N N . SER A 1 74 ? 10.457 -7.750 2.094 1.00 96.50 74 SER A N 1
ATOM 597 C CA . SER A 1 74 ? 9.072 -7.746 1.595 1.00 96.50 74 SER A CA 1
ATOM 598 C C . SER A 1 74 ? 8.200 -6.692 2.300 1.00 96.50 74 SER A C 1
ATOM 600 O O . SER A 1 74 ? 7.051 -6.944 2.673 1.00 96.50 74 SER A O 1
ATOM 602 N N . GLU A 1 75 ? 8.776 -5.516 2.572 1.00 97.50 75 GLU A N 1
ATOM 603 C CA . GLU A 1 75 ? 8.109 -4.403 3.244 1.00 97.50 75 GLU A CA 1
ATOM 604 C C . GLU A 1 75 ? 6.835 -3.973 2.519 1.00 97.50 75 GLU A C 1
ATOM 606 O O . GLU A 1 75 ? 5.839 -3.672 3.173 1.00 97.50 75 GLU A O 1
ATOM 611 N N . ILE A 1 76 ? 6.851 -3.968 1.183 1.00 96.94 76 ILE A N 1
ATOM 612 C CA . ILE A 1 76 ? 5.705 -3.579 0.357 1.00 96.94 76 ILE A CA 1
ATOM 613 C C . ILE A 1 76 ? 4.567 -4.594 0.512 1.00 96.94 76 ILE A C 1
ATOM 615 O O . ILE A 1 76 ? 3.419 -4.210 0.727 1.00 96.94 76 ILE A O 1
ATOM 619 N N . GLU A 1 77 ? 4.870 -5.887 0.448 1.00 97.69 77 GLU A N 1
ATOM 620 C CA . GLU A 1 77 ? 3.900 -6.971 0.581 1.00 97.69 77 GLU A CA 1
ATOM 621 C C . GLU A 1 77 ? 3.294 -6.979 1.983 1.00 97.69 77 GLU A C 1
ATOM 623 O O . GLU A 1 77 ? 2.073 -6.970 2.128 1.00 97.69 77 GLU A O 1
ATOM 628 N N . LYS A 1 78 ? 4.136 -6.919 3.022 1.00 98.12 78 LYS A N 1
ATOM 629 C CA . LYS A 1 78 ? 3.690 -6.889 4.421 1.00 98.12 78 LYS A CA 1
ATOM 630 C C . LYS A 1 78 ? 2.886 -5.623 4.734 1.00 98.12 78 LYS A C 1
ATOM 632 O O . LYS A 1 78 ? 1.941 -5.686 5.522 1.00 98.12 78 LYS A O 1
ATOM 637 N N . PHE A 1 79 ? 3.245 -4.482 4.140 1.00 98.00 79 PHE A N 1
ATOM 638 C CA . PHE A 1 79 ? 2.486 -3.235 4.257 1.00 98.00 79 PHE A CA 1
ATOM 639 C C . PHE A 1 79 ? 1.089 -3.369 3.652 1.00 98.00 79 PHE A C 1
ATOM 641 O O . PHE A 1 79 ? 0.102 -3.023 4.300 1.00 98.00 79 PHE A O 1
ATOM 648 N N . LEU A 1 80 ? 1.003 -3.886 2.424 1.00 97.62 80 LEU A N 1
ATOM 649 C CA . LEU A 1 80 ? -0.271 -4.077 1.741 1.00 97.62 80 LEU A CA 1
ATOM 650 C C . LEU A 1 80 ? -1.142 -5.107 2.467 1.00 97.62 80 LEU A C 1
ATOM 652 O O . LEU A 1 80 ? -2.337 -4.874 2.603 1.00 97.62 80 LEU A O 1
ATOM 656 N N . ASP A 1 81 ? -0.559 -6.192 2.981 1.00 97.69 81 ASP A N 1
ATOM 657 C CA . ASP A 1 81 ? -1.261 -7.200 3.787 1.00 97.69 81 ASP A CA 1
ATOM 658 C C . ASP A 1 81 ? -1.853 -6.593 5.070 1.00 97.69 81 ASP A C 1
ATOM 660 O O . ASP A 1 81 ? -3.038 -6.763 5.357 1.00 97.69 81 ASP A O 1
ATOM 664 N N . TRP A 1 82 ? -1.074 -5.769 5.782 1.00 97.44 82 TRP A N 1
ATOM 665 C CA . TRP A 1 82 ? -1.564 -5.022 6.944 1.00 97.44 82 TRP A CA 1
ATOM 666 C C . TRP A 1 82 ? -2.711 -4.066 6.591 1.00 97.44 82 TRP A C 1
ATOM 668 O O . TRP A 1 82 ? -3.645 -3.892 7.379 1.00 97.44 82 TRP A O 1
ATOM 678 N N . LEU A 1 83 ? -2.625 -3.417 5.428 1.00 96.50 83 LEU A N 1
ATOM 679 C CA . LEU A 1 83 ? -3.577 -2.400 4.993 1.00 96.50 83 LEU A CA 1
ATOM 680 C C . LEU A 1 83 ? -4.860 -3.002 4.397 1.00 96.50 83 LEU A C 1
ATOM 682 O O . LEU A 1 83 ? -5.917 -2.376 4.486 1.00 96.50 83 LEU A O 1
ATOM 686 N N . ALA A 1 84 ? -4.791 -4.206 3.822 1.00 96.44 84 ALA A N 1
ATOM 687 C CA . ALA A 1 84 ? -5.869 -4.838 3.061 1.00 96.44 84 ALA A CA 1
ATOM 688 C C . ALA A 1 84 ? -7.237 -4.859 3.769 1.00 96.44 84 ALA A C 1
ATOM 690 O O . ALA A 1 84 ? -8.224 -4.507 3.118 1.00 96.44 84 ALA A O 1
ATOM 691 N N . PRO A 1 85 ? -7.344 -5.155 5.085 1.00 95.31 85 PRO A N 1
ATOM 692 C CA . PRO A 1 85 ? -8.633 -5.157 5.780 1.00 95.31 85 PRO A CA 1
ATOM 693 C C . PRO A 1 85 ? -9.331 -3.789 5.821 1.00 95.31 85 PRO A C 1
ATOM 695 O O . PRO A 1 85 ? -10.527 -3.719 6.093 1.00 95.31 85 PRO A O 1
ATOM 698 N N . TYR A 1 86 ? -8.596 -2.701 5.576 1.00 95.44 86 TYR A N 1
ATOM 699 C CA . TYR A 1 86 ? -9.099 -1.327 5.612 1.00 95.44 86 TYR A CA 1
ATOM 700 C C . TYR A 1 86 ? -9.395 -0.759 4.217 1.00 95.44 86 TYR A C 1
ATOM 702 O O . TYR A 1 86 ? -9.934 0.345 4.104 1.00 95.44 86 TYR A O 1
ATOM 710 N N . ILE A 1 87 ? -9.051 -1.485 3.148 1.00 95.19 87 ILE A N 1
ATOM 711 C CA . ILE A 1 87 ? -9.285 -1.053 1.771 1.00 95.19 87 ILE A CA 1
ATOM 712 C C . ILE A 1 87 ? -10.687 -1.486 1.341 1.00 95.19 87 ILE A C 1
ATOM 714 O O . ILE A 1 87 ? -11.007 -2.670 1.287 1.00 95.19 87 ILE A O 1
ATOM 718 N N . ASN A 1 88 ? -11.525 -0.508 0.994 1.00 92.94 88 ASN A N 1
ATOM 719 C CA . ASN A 1 88 ? -12.886 -0.769 0.517 1.00 92.94 88 ASN A CA 1
ATOM 720 C C . ASN A 1 88 ? -12.944 -1.150 -0.974 1.00 92.94 88 ASN A C 1
ATOM 722 O O . ASN A 1 88 ? -13.924 -1.728 -1.437 1.00 92.94 88 ASN A O 1
ATOM 726 N N . THR A 1 89 ? -11.921 -0.789 -1.749 1.00 92.50 89 THR A N 1
ATOM 727 C CA . THR A 1 89 ? -11.840 -1.133 -3.172 1.00 92.50 89 THR A CA 1
ATOM 728 C C . THR A 1 89 ? -11.601 -2.632 -3.332 1.00 92.50 89 THR A C 1
ATOM 730 O O . THR A 1 89 ? -10.632 -3.154 -2.795 1.00 92.50 89 THR A O 1
ATOM 733 N N . CYS A 1 90 ? -12.441 -3.300 -4.123 1.00 94.38 90 CYS A N 1
ATOM 734 C CA . CYS A 1 90 ? -12.144 -4.613 -4.696 1.00 94.38 90 CYS A CA 1
ATOM 735 C C . CYS A 1 90 ? -11.707 -4.415 -6.153 1.00 94.38 90 CYS A C 1
ATOM 737 O O . CYS A 1 90 ? -12.352 -3.668 -6.892 1.00 94.38 90 CYS A O 1
ATOM 739 N N . GLY A 1 91 ? -10.623 -5.063 -6.568 1.00 96.94 91 GLY A N 1
ATOM 740 C CA . GLY A 1 91 ? -10.006 -4.879 -7.880 1.00 96.94 91 GLY A CA 1
ATOM 741 C C . GLY A 1 91 ? -8.665 -4.148 -7.815 1.00 96.94 91 GLY A C 1
ATOM 742 O O . GLY A 1 91 ? -7.960 -4.214 -6.813 1.00 96.94 91 GLY A O 1
ATOM 743 N N . PHE A 1 92 ? -8.289 -3.495 -8.914 1.00 97.19 92 PHE A N 1
ATOM 744 C CA . PHE A 1 92 ? -6.984 -2.850 -9.072 1.00 97.19 92 PHE A CA 1
ATOM 745 C C . PHE A 1 92 ? -6.794 -1.689 -8.087 1.00 97.19 92 PHE A C 1
ATOM 747 O O . PHE A 1 92 ? -7.658 -0.815 -7.989 1.00 97.19 92 PHE A O 1
ATOM 754 N N . ILE A 1 93 ? -5.645 -1.653 -7.407 1.00 97.31 93 ILE A N 1
ATOM 755 C CA . ILE A 1 93 ? -5.295 -0.576 -6.466 1.00 97.31 93 ILE A CA 1
ATOM 756 C C . ILE A 1 93 ? -3.963 0.116 -6.770 1.00 97.31 93 ILE A C 1
ATOM 758 O O . ILE A 1 93 ? -3.698 1.180 -6.216 1.00 97.31 93 ILE A O 1
ATOM 762 N N . GLY A 1 94 ? -3.125 -0.444 -7.642 1.00 96.94 94 GLY A N 1
ATOM 763 C CA . GLY A 1 94 ? -1.824 0.139 -7.962 1.00 96.94 94 GLY A CA 1
ATOM 764 C C . GLY A 1 94 ? -0.859 -0.874 -8.556 1.00 96.94 94 GLY A C 1
ATOM 765 O O . GLY A 1 94 ? -1.257 -1.947 -8.996 1.00 96.94 94 GLY A O 1
ATOM 766 N N . TYR A 1 95 ? 0.424 -0.537 -8.578 1.00 96.88 95 TYR A N 1
ATOM 767 C CA . TYR A 1 95 ? 1.460 -1.392 -9.143 1.00 96.88 95 TYR A CA 1
ATOM 768 C C . TYR A 1 95 ? 2.786 -1.216 -8.402 1.00 96.88 95 TYR A C 1
ATOM 770 O O . TYR A 1 95 ? 3.036 -0.179 -7.787 1.00 96.88 95 TYR A O 1
ATOM 778 N N . THR A 1 96 ? 3.648 -2.219 -8.503 1.00 95.75 96 THR A N 1
ATOM 779 C CA . THR A 1 96 ? 5.061 -2.150 -8.126 1.00 95.75 96 THR A CA 1
ATOM 780 C C . THR A 1 96 ? 5.914 -2.423 -9.359 1.00 95.75 96 THR A C 1
ATOM 782 O O . THR A 1 96 ? 5.465 -3.061 -10.311 1.00 95.75 96 THR A O 1
ATOM 785 N N . ARG A 1 97 ? 7.150 -1.926 -9.384 1.00 94.25 97 ARG A N 1
ATOM 786 C CA . ARG A 1 97 ? 8.103 -2.260 -10.446 1.00 94.25 97 ARG A CA 1
ATOM 787 C C . ARG A 1 97 ? 9.486 -2.431 -9.848 1.00 94.25 97 ARG A C 1
ATOM 789 O O . ARG A 1 97 ? 9.958 -1.549 -9.131 1.00 94.25 97 ARG A O 1
ATOM 796 N N . TYR A 1 98 ? 10.115 -3.560 -10.146 1.00 93.31 98 TYR A N 1
ATOM 797 C CA . TYR A 1 98 ? 11.509 -3.786 -9.801 1.00 93.31 98 TYR A CA 1
ATOM 798 C C . TYR A 1 98 ? 12.417 -3.073 -10.808 1.00 93.31 98 TYR A C 1
ATOM 800 O O . TYR A 1 98 ? 12.071 -2.958 -11.976 1.00 93.31 98 TYR A O 1
ATOM 808 N N . GLU A 1 99 ? 13.561 -2.558 -10.361 1.00 89.62 99 GLU A N 1
ATOM 809 C CA . GLU A 1 99 ? 14.413 -1.680 -11.179 1.00 89.62 99 GLU A CA 1
ATOM 810 C C . GLU A 1 99 ? 15.001 -2.347 -12.424 1.00 89.62 99 GLU A C 1
ATOM 812 O O . GLU A 1 99 ? 15.300 -1.659 -13.393 1.00 89.62 99 GLU A O 1
ATOM 817 N N . GLU A 1 100 ? 15.122 -3.673 -12.410 1.00 92.25 100 GLU A N 1
ATOM 818 C CA . GLU A 1 100 ? 15.635 -4.453 -13.537 1.00 92.25 100 GLU A CA 1
ATOM 819 C C . GLU A 1 100 ? 14.531 -4.920 -14.496 1.00 92.25 100 GLU A C 1
ATOM 821 O O . GLU A 1 100 ? 14.827 -5.572 -15.494 1.00 92.25 100 GLU A O 1
ATOM 826 N N . PHE A 1 101 ? 13.258 -4.647 -14.185 1.00 92.31 101 PHE A N 1
ATOM 827 C CA . PHE A 1 101 ? 12.116 -5.095 -14.982 1.00 92.31 101 PHE A CA 1
ATOM 828 C C . PHE A 1 101 ? 11.500 -3.923 -15.748 1.00 92.31 101 PHE A C 1
ATOM 830 O O . PHE A 1 101 ? 11.245 -2.855 -15.182 1.00 92.31 101 PHE A O 1
ATOM 837 N N . ASP A 1 102 ? 11.205 -4.154 -17.028 1.00 91.94 102 ASP A N 1
ATOM 838 C CA . ASP A 1 102 ? 10.502 -3.187 -17.874 1.00 91.94 102 ASP A CA 1
ATOM 839 C C . ASP A 1 102 ? 9.030 -3.061 -17.450 1.00 91.94 102 ASP A C 1
ATOM 841 O O . ASP A 1 102 ? 8.522 -1.952 -17.239 1.00 91.94 102 ASP A O 1
ATOM 845 N N . ASP A 1 103 ? 8.376 -4.208 -17.249 1.00 95.31 103 ASP A N 1
ATOM 846 C CA . ASP A 1 103 ? 6.957 -4.300 -16.925 1.00 95.31 103 ASP A CA 1
ATOM 847 C C . ASP A 1 103 ? 6.689 -4.306 -15.409 1.00 95.31 103 ASP A C 1
ATOM 849 O O . ASP A 1 103 ? 7.441 -4.896 -14.620 1.00 95.31 103 ASP A O 1
ATOM 853 N N . PRO A 1 104 ? 5.605 -3.652 -14.955 1.00 95.94 104 PRO A N 1
ATOM 854 C CA . PRO A 1 104 ? 5.233 -3.644 -13.553 1.00 95.94 104 PRO A CA 1
ATOM 855 C C . PRO A 1 104 ? 4.482 -4.919 -13.149 1.00 95.94 104 PRO A C 1
ATOM 857 O O . PRO A 1 104 ? 3.838 -5.591 -13.950 1.00 95.94 104 PRO A O 1
ATOM 860 N N . THR A 1 105 ? 4.476 -5.194 -11.849 1.00 97.56 105 THR A N 1
ATOM 861 C CA . THR A 1 105 ? 3.523 -6.117 -11.229 1.00 97.56 105 THR A CA 1
ATOM 862 C C . THR A 1 105 ? 2.318 -5.323 -10.741 1.00 97.56 105 THR A C 1
ATOM 864 O O . THR A 1 105 ? 2.449 -4.380 -9.960 1.00 97.56 105 THR A O 1
ATOM 867 N N . LEU A 1 106 ? 1.127 -5.689 -11.200 1.00 98.38 106 LEU A N 1
ATOM 868 C CA . LEU A 1 106 ? -0.116 -5.057 -10.779 1.00 98.38 106 LEU A CA 1
ATOM 869 C C . LEU A 1 106 ? -0.561 -5.582 -9.414 1.00 98.38 106 LEU A C 1
ATOM 871 O O . LEU A 1 106 ? -0.420 -6.767 -9.116 1.00 98.38 106 LEU A O 1
ATOM 875 N N . VAL A 1 107 ? -1.161 -4.703 -8.618 1.00 98.25 107 VAL A N 1
ATOM 876 C CA . VAL A 1 107 ? -1.667 -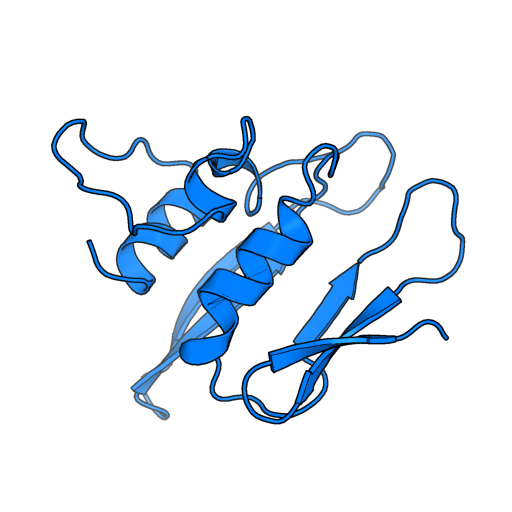4.991 -7.277 1.00 98.25 107 VAL A CA 1
ATOM 877 C C . VAL A 1 107 ? -3.188 -4.873 -7.273 1.00 98.25 107 VAL A C 1
ATOM 879 O O . VAL A 1 107 ? -3.756 -3.850 -7.669 1.00 98.25 107 VAL A O 1
ATOM 882 N N . TYR A 1 108 ? -3.841 -5.930 -6.801 1.00 98.12 108 TYR A N 1
ATOM 883 C CA . TYR A 1 108 ? -5.288 -6.049 -6.680 1.00 98.12 108 TYR A CA 1
ATOM 884 C C . TYR A 1 108 ? -5.692 -6.377 -5.242 1.00 98.12 108 TYR A C 1
ATOM 886 O O . TYR A 1 108 ? -4.926 -6.987 -4.497 1.00 98.12 108 TYR A O 1
ATOM 894 N N . ILE A 1 109 ? -6.922 -6.014 -4.887 1.00 97.69 109 ILE A N 1
ATOM 895 C CA . ILE A 1 109 ? -7.632 -6.542 -3.723 1.00 97.69 109 ILE A CA 1
ATOM 896 C C . ILE A 1 109 ? -8.710 -7.511 -4.205 1.00 97.69 109 ILE A C 1
ATOM 898 O O . ILE A 1 109 ? -9.638 -7.111 -4.911 1.00 97.69 109 ILE A O 1
ATOM 902 N N . GLU A 1 110 ? -8.598 -8.773 -3.808 1.00 95.75 110 GLU A N 1
ATOM 903 C CA . GLU A 1 110 ? -9.555 -9.844 -4.102 1.00 95.75 110 GLU A CA 1
ATOM 904 C C . GLU A 1 110 ? -9.916 -10.536 -2.786 1.00 95.75 110 GLU A C 1
ATOM 906 O O . GLU A 1 110 ? -9.029 -10.955 -2.048 1.00 95.75 110 GLU A O 1
ATOM 911 N N . ASP A 1 111 ? -11.206 -10.596 -2.446 1.00 90.12 111 ASP A N 1
ATOM 912 C CA . ASP A 1 111 ? -11.693 -11.163 -1.177 1.00 90.12 111 ASP A CA 1
ATOM 913 C C . ASP A 1 111 ? -10.965 -10.616 0.070 1.00 90.12 111 ASP A C 1
ATOM 915 O O . ASP A 1 111 ? -10.587 -11.363 0.975 1.00 90.12 111 ASP A O 1
ATOM 919 N N . HIS A 1 112 ? -10.746 -9.295 0.105 1.00 87.44 112 HIS A N 1
ATOM 920 C CA . HIS A 1 112 ? -9.984 -8.586 1.148 1.00 87.44 112 HIS A CA 1
ATOM 921 C C . HIS A 1 112 ? -8.526 -9.051 1.314 1.00 87.44 112 HIS A C 1
ATOM 923 O O . HIS A 1 112 ? -7.918 -8.827 2.359 1.00 87.44 112 HIS A O 1
ATOM 929 N N . LYS A 1 113 ? -7.950 -9.677 0.284 1.00 95.06 113 LYS A N 1
ATOM 930 C CA . LYS A 1 113 ? -6.546 -10.088 0.232 1.00 95.06 113 LYS A CA 1
ATOM 931 C C . LYS A 1 113 ? -5.824 -9.399 -0.909 1.00 95.06 113 LYS A C 1
ATOM 933 O O . LYS A 1 113 ? -6.411 -9.086 -1.942 1.00 95.06 113 LYS A O 1
ATOM 938 N N . VAL A 1 114 ? -4.529 -9.197 -0.719 1.00 97.62 114 VAL A N 1
ATOM 939 C CA . VAL A 1 114 ? -3.655 -8.621 -1.738 1.00 97.62 114 VAL A CA 1
ATOM 940 C C . VAL A 1 114 ? -3.276 -9.702 -2.742 1.00 97.62 114 VAL A C 1
ATOM 942 O O . VAL A 1 114 ? -2.828 -10.782 -2.360 1.00 97.62 114 VAL A O 1
ATOM 945 N N . VAL A 1 115 ? -3.435 -9.400 -4.027 1.00 97.81 115 VAL A N 1
ATOM 946 C CA . VAL A 1 115 ? -3.048 -10.281 -5.132 1.00 97.81 115 VAL A CA 1
ATOM 947 C C . VAL A 1 115 ? -2.133 -9.521 -6.083 1.00 97.81 115 VAL A C 1
ATOM 949 O O . VAL A 1 115 ? -2.470 -8.432 -6.551 1.00 97.81 115 VAL A O 1
ATOM 952 N N . PHE A 1 116 ? -0.983 -10.117 -6.386 1.00 97.56 116 PHE A N 1
ATOM 953 C CA . PHE A 1 116 ? 0.003 -9.588 -7.325 1.00 97.56 116 PHE A CA 1
ATOM 954 C C . PHE A 1 116 ? -0.115 -10.311 -8.667 1.00 97.56 116 PHE A C 1
ATOM 956 O O . PHE A 1 116 ? -0.165 -11.541 -8.705 1.00 97.56 116 PHE A O 1
ATOM 963 N N . LYS A 1 117 ? -0.171 -9.559 -9.771 1.00 97.06 117 LYS A N 1
ATOM 964 C CA . LYS A 1 117 ? -0.321 -10.103 -11.129 1.00 97.06 117 LYS A CA 1
ATOM 965 C C . LYS A 1 117 ? 0.729 -9.510 -12.063 1.00 97.06 117 LYS A C 1
ATOM 967 O O . LYS A 1 117 ? 0.810 -8.290 -12.189 1.00 97.06 117 LYS A O 1
ATOM 972 N N . GLN A 1 118 ? 1.513 -10.368 -12.710 1.00 92.75 118 GLN A N 1
ATOM 973 C CA . GLN A 1 118 ? 2.388 -9.962 -13.815 1.00 92.75 118 GLN A CA 1
ATOM 974 C C . GLN A 1 118 ? 1.552 -9.741 -15.084 1.00 92.75 118 GLN A C 1
ATOM 976 O O . GLN A 1 118 ? 0.500 -10.372 -15.237 1.00 92.75 118 GLN A O 1
ATOM 981 N N . ILE A 1 119 ? 1.993 -8.813 -15.935 1.00 85.62 119 ILE A N 1
ATOM 982 C CA . ILE A 1 119 ? 1.390 -8.516 -17.245 1.00 85.62 119 ILE A CA 1
ATOM 983 C C . ILE A 1 119 ? 2.102 -9.324 -18.326 1.00 85.62 119 ILE A C 1
ATOM 985 O O . ILE A 1 119 ? 3.324 -9.536 -18.175 1.00 85.62 119 ILE A O 1
#

Mean predicted aligned error: 3.3 Å

pLDDT: mean 93.83, std 4.4, range [77.44, 98.38]